Protein AF-A0A6C0K4Y0-F1 (afdb_monomer_lite)

Secondary structure (DSSP, 8-state):
-B-TTSPBPEE-SSS-TTTEESS-HHHHHHHHHHHHHHHHHHHHHHT---GGG------------S------------PPS-EEEE-HHHHHHHSS--EEEES-----------------

Sequence (120 aa):
MFQDDGRWKEFGIGRDPTYFTYMPFWLFTVVWSIVAYMIVMLIEDALYIPSDSIEFQRNTMRTRNGNGNSRKANAVKELTPGYYMLNQGATGRNGVPRYVYLGPEIGDGDGAGDGTFEEP

Radius of gyration: 36.49 Å; chains: 1; bounding box: 88×32×86 Å

Organism: NCBI:txid1070528

pLDDT: mean 70.48, std 17.0, range [37.34, 97.88]

Foldseek 3Di:
DAAPVRHDADDDDPDDPNRHDPDDPVNVVVVVVVVVVVVVVVVCVVVVDPPVPPPPVPPPPPPPDDDDDDDDDDDPPPDQDWDWDWDPVVCVPPVDTDTDIDHPDPPDDDDDDDDDDDDD

Structure (mmCIF, N/CA/C/O backbone):
data_AF-A0A6C0K4Y0-F1
#
_entry.id   AF-A0A6C0K4Y0-F1
#
loop_
_atom_site.group_PDB
_atom_site.id
_atom_site.type_symbol
_atom_site.la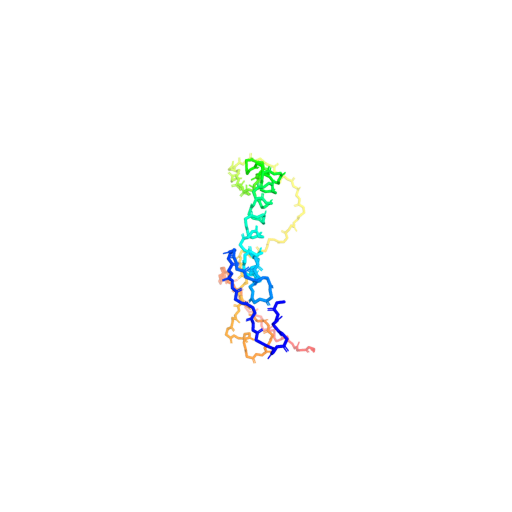bel_atom_id
_atom_site.label_alt_id
_atom_site.label_comp_id
_atom_site.label_asym_id
_atom_site.label_entity_id
_atom_site.label_seq_id
_atom_site.pdbx_PDB_ins_code
_atom_site.Cartn_x
_atom_site.Cartn_y
_atom_site.Cartn_z
_atom_site.occupancy
_atom_site.B_iso_or_equiv
_atom_site.auth_seq_id
_atom_site.auth_comp_id
_atom_site.auth_asym_id
_atom_site.auth_atom_id
_atom_site.pdbx_PDB_model_num
ATOM 1 N N . MET A 1 1 ? -6.716 4.159 21.910 1.00 66.75 1 MET A N 1
ATOM 2 C CA . MET A 1 1 ? -6.849 2.741 21.496 1.00 66.75 1 MET A CA 1
ATOM 3 C C . MET A 1 1 ? -6.833 1.795 22.687 1.00 66.75 1 MET A C 1
ATOM 5 O O . MET A 1 1 ? -7.463 0.753 22.601 1.00 66.75 1 MET A O 1
ATOM 9 N N . PHE A 1 2 ? -6.161 2.146 23.782 1.00 75.56 2 PHE A N 1
ATOM 10 C CA . PHE A 1 2 ? -6.208 1.374 25.019 1.00 75.56 2 PHE A CA 1
ATOM 11 C C . PHE A 1 2 ? -7.331 1.869 25.929 1.00 75.56 2 PHE A C 1
ATOM 13 O O . PHE A 1 2 ? -7.749 3.026 25.829 1.00 75.56 2 PHE A O 1
ATOM 20 N N . GLN A 1 3 ? -7.855 0.957 26.731 1.00 80.94 3 GLN A N 1
ATOM 21 C CA . GLN A 1 3 ? -8.700 1.233 27.884 1.00 80.94 3 GLN A CA 1
ATOM 22 C C . GLN A 1 3 ? -7.820 1.692 29.063 1.00 80.94 3 GLN A C 1
ATOM 24 O O . GLN A 1 3 ? -6.597 1.535 29.025 1.00 80.94 3 GLN A O 1
ATOM 29 N N . ASP A 1 4 ? -8.433 2.245 30.111 1.00 86.06 4 ASP A N 1
ATOM 30 C CA . ASP A 1 4 ? -7.715 2.726 31.307 1.00 86.06 4 ASP A CA 1
ATOM 31 C C . ASP A 1 4 ? -7.062 1.582 32.108 1.00 86.06 4 ASP A C 1
ATOM 33 O O . ASP A 1 4 ? -6.124 1.797 32.871 1.00 86.06 4 ASP A O 1
ATOM 37 N N . ASP A 1 5 ? -7.519 0.348 31.889 1.00 84.94 5 ASP A N 1
ATOM 38 C CA . ASP A 1 5 ? -6.948 -0.888 32.431 1.00 84.94 5 ASP A CA 1
ATOM 39 C C . ASP A 1 5 ? -5.752 -1.424 31.609 1.00 84.94 5 ASP A C 1
ATOM 41 O O . ASP A 1 5 ? -5.198 -2.480 31.920 1.00 84.94 5 ASP A O 1
ATOM 45 N N . GLY A 1 6 ? -5.352 -0.717 30.545 1.00 84.62 6 GLY A N 1
ATOM 46 C CA . GLY A 1 6 ? -4.264 -1.105 29.647 1.00 84.62 6 GLY A CA 1
ATOM 47 C C . GLY A 1 6 ? -4.637 -2.172 28.612 1.00 84.62 6 GLY A C 1
ATOM 48 O O . GLY A 1 6 ? -3.786 -2.573 27.814 1.00 84.62 6 GLY A O 1
ATOM 49 N N . ARG A 1 7 ? -5.893 -2.633 28.568 1.00 83.81 7 ARG A N 1
ATOM 50 C CA . ARG A 1 7 ? -6.366 -3.563 27.536 1.00 83.81 7 ARG A CA 1
ATOM 51 C C . ARG A 1 7 ? -6.619 -2.835 26.224 1.00 83.81 7 ARG A C 1
ATOM 53 O O . ARG A 1 7 ? -6.908 -1.640 26.178 1.00 83.81 7 ARG A O 1
ATOM 60 N N . TRP A 1 8 ? -6.525 -3.566 25.121 1.00 81.94 8 TRP A N 1
ATOM 61 C CA . TRP A 1 8 ? -6.885 -3.030 23.813 1.00 81.94 8 TRP A CA 1
ATOM 62 C C . TRP A 1 8 ? -8.405 -2.812 23.736 1.00 81.94 8 TRP A C 1
ATOM 64 O O . TRP A 1 8 ? -9.179 -3.653 24.194 1.00 81.94 8 TRP A O 1
ATOM 74 N N . LYS A 1 9 ? -8.846 -1.684 23.167 1.00 84.69 9 LYS A N 1
ATOM 75 C CA . LYS A 1 9 ? -10.260 -1.476 22.826 1.00 84.69 9 LYS A CA 1
ATOM 76 C C . LYS A 1 9 ? -10.640 -2.395 21.674 1.00 84.69 9 LYS A C 1
ATOM 78 O O . LYS A 1 9 ? -9.932 -2.463 20.667 1.00 84.69 9 LYS A O 1
ATOM 83 N N . GLU A 1 10 ? -11.770 -3.069 21.820 1.00 84.31 10 GLU A N 1
ATOM 84 C CA . GLU A 1 10 ? -12.300 -3.945 20.783 1.00 84.31 10 GLU A CA 1
ATOM 85 C C . GLU A 1 10 ? -12.978 -3.129 19.677 1.00 84.31 10 GLU A C 1
ATOM 87 O O . GLU A 1 10 ? -13.358 -1.967 19.854 1.00 84.31 10 GLU A O 1
ATOM 92 N N . PHE A 1 11 ? -13.133 -3.733 18.503 1.00 83.19 11 PH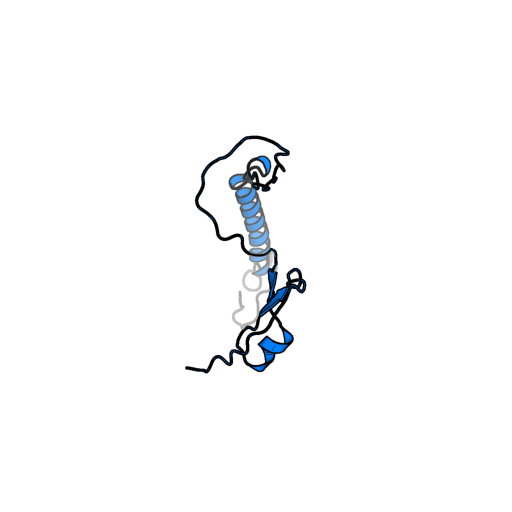E A N 1
ATOM 93 C CA . PHE A 1 11 ? -13.928 -3.139 17.436 1.00 83.19 11 PHE A CA 1
ATOM 94 C C . PHE A 1 11 ? -15.417 -3.378 17.703 1.00 83.19 11 PHE A C 1
ATOM 96 O O . PHE A 1 11 ? -15.837 -4.508 17.951 1.00 83.19 11 PHE A O 1
ATOM 103 N N . GLY A 1 12 ? -16.225 -2.321 17.636 1.00 79.81 12 GLY A N 1
ATOM 104 C CA . GLY A 1 12 ? -17.669 -2.423 17.822 1.00 79.81 12 GLY A CA 1
ATOM 105 C C . GLY A 1 12 ? -18.395 -1.192 17.302 1.00 79.81 12 GLY A C 1
ATOM 106 O O . GLY A 1 12 ? -18.031 -0.065 17.622 1.00 79.81 12 GLY A O 1
ATOM 107 N N . ILE A 1 13 ? -19.439 -1.415 16.505 1.00 79.62 13 ILE A N 1
ATOM 108 C CA . ILE A 1 13 ? -20.327 -0.363 16.002 1.00 79.62 13 ILE A CA 1
ATOM 109 C C . ILE A 1 13 ? -21.577 -0.342 16.885 1.00 79.62 13 ILE A C 1
ATOM 111 O O . ILE A 1 13 ? -22.180 -1.387 17.124 1.00 79.62 13 ILE A O 1
ATOM 115 N N . GLY A 1 14 ? -21.963 0.838 17.379 1.00 74.25 14 GLY A N 1
ATOM 116 C CA . GLY A 1 14 ? -23.177 1.009 18.189 1.00 74.25 14 GLY A CA 1
ATOM 117 C C . GLY A 1 14 ? -23.067 0.514 19.636 1.00 74.25 14 GLY A C 1
ATOM 118 O O . GLY A 1 14 ? -24.084 0.219 20.257 1.00 74.25 14 GLY A O 1
ATOM 119 N N . ARG A 1 15 ? -21.845 0.406 20.173 1.00 76.81 15 ARG A N 1
ATOM 120 C CA . ARG A 1 15 ? -21.578 0.094 21.585 1.00 76.81 15 ARG A CA 1
ATOM 121 C C . ARG A 1 15 ? -20.919 1.275 22.293 1.00 76.81 15 ARG A C 1
ATOM 123 O O . ARG A 1 15 ? -20.561 2.264 21.660 1.00 76.81 15 ARG A O 1
ATOM 130 N N . ASP A 1 16 ? -20.784 1.154 23.608 1.00 82.06 16 ASP A N 1
ATOM 131 C CA . ASP A 1 16 ? -20.276 2.211 24.478 1.00 82.06 16 ASP A CA 1
ATOM 132 C C . ASP A 1 16 ? -18.850 2.659 24.056 1.00 82.06 16 ASP A C 1
ATOM 134 O O . ASP A 1 16 ? -17.937 1.822 23.988 1.00 82.06 16 ASP A O 1
ATOM 138 N N . PRO A 1 17 ? -18.617 3.948 23.728 1.00 80.12 17 PRO A N 1
ATOM 139 C CA . PRO A 1 17 ? -17.330 4.446 23.208 1.00 80.12 17 PRO A CA 1
ATOM 140 C C . PRO A 1 17 ? -16.161 4.345 24.207 1.00 80.12 17 PRO A C 1
ATOM 142 O O . PRO A 1 17 ? -14.981 4.476 23.855 1.00 80.12 17 PRO A O 1
ATOM 145 N N . THR A 1 18 ? -16.471 4.088 25.472 1.00 80.19 18 THR A N 1
ATOM 146 C CA . THR A 1 18 ? -15.511 3.762 26.531 1.00 80.19 18 THR A CA 1
ATOM 147 C C . THR A 1 18 ? -14.758 2.463 26.240 1.00 80.19 18 THR A C 1
ATOM 149 O O . THR A 1 18 ? -13.541 2.434 26.417 1.00 80.19 18 THR A O 1
ATOM 152 N N . TYR A 1 19 ? -15.418 1.449 25.672 1.00 80.69 19 TYR A N 1
ATOM 153 C CA . TYR A 1 19 ? -14.843 0.115 25.444 1.00 80.69 19 TYR A CA 1
ATOM 154 C C . TYR A 1 19 ? -14.527 -0.193 23.972 1.00 80.69 19 TYR A C 1
ATOM 156 O O . TYR A 1 19 ? -13.668 -1.035 23.699 1.00 80.69 19 TYR A O 1
ATOM 164 N N . PHE A 1 20 ? -15.160 0.508 23.023 1.00 84.56 20 PHE A N 1
ATOM 165 C CA . PHE A 1 20 ? -15.058 0.195 21.593 1.00 84.56 20 PHE A CA 1
ATOM 166 C C . PHE A 1 20 ? -14.436 1.323 20.758 1.00 84.56 20 PHE A C 1
ATOM 168 O O . PHE A 1 20 ? -14.594 2.507 21.056 1.00 84.56 20 PHE A O 1
ATOM 175 N N . THR A 1 21 ? -13.715 0.953 19.693 1.00 85.81 21 THR A N 1
ATOM 176 C CA . THR A 1 21 ? -13.221 1.883 18.663 1.00 85.81 21 THR A CA 1
ATOM 177 C C . THR A 1 21 ? -13.987 1.709 17.353 1.00 85.81 21 THR A C 1
ATOM 179 O O . THR A 1 21 ? -14.228 0.585 16.912 1.00 85.81 21 THR A O 1
ATOM 182 N N . TYR A 1 22 ? -14.332 2.826 16.707 1.00 82.75 22 TYR A N 1
ATOM 183 C CA . TYR A 1 22 ? -14.999 2.828 15.399 1.00 82.75 22 TYR A CA 1
ATOM 184 C C . TYR A 1 22 ? -14.054 2.474 14.247 1.00 82.75 22 TYR A C 1
ATOM 186 O O . TYR A 1 22 ? -14.483 1.928 13.237 1.00 82.75 22 TYR A O 1
ATOM 194 N N . MET A 1 23 ? -12.768 2.795 14.390 1.00 82.44 23 MET A N 1
ATOM 195 C CA . MET A 1 23 ? -11.763 2.654 13.337 1.00 82.44 23 MET A CA 1
ATOM 196 C C . MET A 1 23 ? -10.580 1.855 13.893 1.00 82.44 23 MET A C 1
ATOM 198 O O . MET A 1 23 ? -9.802 2.391 14.689 1.00 82.44 23 MET A O 1
ATOM 202 N N . PRO A 1 24 ? -10.436 0.570 13.538 1.00 84.94 24 PRO A N 1
ATOM 203 C CA . PRO A 1 24 ? -9.255 -0.193 13.902 1.00 84.94 24 PRO A CA 1
ATOM 204 C C . PRO A 1 24 ? -8.072 0.226 13.017 1.00 84.94 24 PRO A C 1
ATOM 206 O O . PRO A 1 24 ? -8.253 0.626 11.868 1.00 84.94 24 PRO A O 1
ATOM 209 N N . PHE A 1 25 ? -6.844 0.110 13.529 1.00 83.06 25 PHE A N 1
ATOM 210 C CA . PHE A 1 25 ? -5.651 0.565 12.799 1.00 83.06 25 PHE A CA 1
ATOM 211 C C . PHE A 1 25 ? -5.486 -0.125 11.431 1.00 83.06 25 PHE A C 1
ATOM 213 O O . PHE A 1 25 ? -5.001 0.482 10.481 1.00 83.06 25 PHE A O 1
ATOM 220 N N . TRP A 1 26 ? -5.920 -1.384 11.303 1.00 88.50 26 TRP A N 1
ATOM 221 C CA . TRP A 1 26 ? -5.840 -2.120 10.041 1.00 88.50 26 TRP A CA 1
ATOM 222 C C . TRP A 1 26 ? -6.775 -1.532 8.973 1.00 88.50 26 TRP A C 1
ATOM 224 O O . TRP A 1 26 ? -6.462 -1.587 7.786 1.00 88.50 26 TRP A O 1
ATOM 234 N N . LEU A 1 27 ? -7.891 -0.907 9.360 1.00 88.38 27 LEU A N 1
ATOM 235 C CA . LEU A 1 27 ? -8.803 -0.291 8.398 1.00 88.38 27 LEU A CA 1
ATOM 236 C C . LEU A 1 27 ? -8.134 0.900 7.703 1.00 88.38 27 LEU A C 1
ATOM 238 O O . LEU A 1 27 ? -8.292 1.065 6.497 1.00 88.38 27 LEU A O 1
ATOM 242 N N . PHE A 1 28 ? -7.301 1.660 8.426 1.00 89.06 28 PHE A N 1
ATOM 243 C CA . PHE A 1 28 ? -6.449 2.686 7.820 1.00 89.06 28 PHE A CA 1
ATOM 244 C C . PHE A 1 28 ? -5.533 2.081 6.752 1.00 89.06 28 PHE A C 1
ATOM 246 O O . PHE A 1 28 ? -5.444 2.626 5.658 1.00 89.06 28 PHE A O 1
ATOM 253 N N . THR A 1 29 ? -4.914 0.927 7.020 1.00 94.00 29 THR A N 1
ATOM 254 C CA . THR A 1 29 ? -4.032 0.279 6.035 1.00 94.00 29 THR A CA 1
ATOM 255 C C . THR A 1 29 ? -4.769 -0.189 4.777 1.00 94.00 29 THR A C 1
ATOM 257 O O . THR A 1 29 ? -4.233 -0.050 3.683 1.00 94.00 29 THR A O 1
ATOM 260 N N . VAL A 1 30 ? -6.008 -0.676 4.903 1.00 95.00 30 VAL A N 1
ATOM 261 C CA . VAL A 1 30 ? -6.838 -1.086 3.754 1.00 95.00 30 VAL A CA 1
ATOM 262 C C . VAL A 1 30 ? -7.301 0.123 2.940 1.00 95.00 30 VAL A C 1
ATOM 264 O O . VAL A 1 30 ? -7.233 0.112 1.717 1.00 95.00 30 VAL A O 1
ATOM 267 N N . VAL A 1 31 ? -7.744 1.196 3.597 1.00 95.75 31 VAL A N 1
ATOM 268 C CA . VAL A 1 31 ? -8.107 2.437 2.894 1.00 95.75 31 VAL A CA 1
ATOM 269 C C . VAL A 1 31 ? -6.881 3.028 2.196 1.00 95.75 31 VAL A C 1
ATOM 271 O O . VAL A 1 31 ? -6.961 3.438 1.040 1.00 95.75 31 VAL A O 1
ATOM 274 N N . TRP A 1 32 ? -5.728 3.017 2.865 1.00 96.75 32 TRP A N 1
ATOM 275 C CA . TRP A 1 32 ? -4.473 3.505 2.308 1.00 96.75 32 TRP A CA 1
ATOM 276 C C . TRP A 1 32 ? -4.000 2.685 1.104 1.00 96.75 32 TRP A C 1
ATOM 278 O O . TRP A 1 32 ? -3.522 3.271 0.137 1.00 96.75 32 TRP A O 1
ATOM 288 N N . SER A 1 33 ? -4.164 1.357 1.105 1.00 97.38 33 SER A N 1
ATOM 289 C CA . SER A 1 33 ? -3.783 0.527 -0.046 1.00 97.38 33 SER A CA 1
ATOM 290 C C . SER A 1 33 ? -4.626 0.834 -1.285 1.00 97.38 33 SER A C 1
ATOM 292 O O . SER A 1 33 ? -4.086 0.893 -2.388 1.00 97.38 33 SER A O 1
ATOM 294 N N . ILE A 1 34 ? -5.921 1.115 -1.107 1.00 97.75 34 ILE A N 1
ATOM 295 C CA . ILE A 1 34 ? -6.810 1.544 -2.195 1.00 97.75 34 ILE A CA 1
ATOM 296 C C . ILE A 1 34 ? -6.367 2.907 -2.738 1.00 97.75 34 ILE A C 1
ATOM 298 O O . ILE A 1 34 ? -6.240 3.073 -3.949 1.00 97.75 34 ILE A O 1
ATOM 302 N N . VAL A 1 35 ? -6.083 3.877 -1.862 1.00 97.81 35 VAL A N 1
ATOM 303 C CA . VAL A 1 35 ? -5.601 5.207 -2.275 1.00 97.81 35 VAL A CA 1
ATOM 304 C C . VAL A 1 35 ? -4.268 5.103 -3.018 1.00 97.81 35 VAL A C 1
ATOM 306 O O . VAL A 1 35 ? -4.117 5.696 -4.082 1.00 97.81 35 VAL A O 1
ATOM 309 N N . ALA A 1 36 ? -3.321 4.318 -2.503 1.00 97.88 36 ALA A N 1
ATOM 310 C CA . ALA A 1 36 ? -2.029 4.103 -3.145 1.00 97.88 36 ALA A CA 1
ATOM 311 C C . ALA A 1 36 ? -2.180 3.470 -4.536 1.00 97.88 36 ALA A C 1
ATOM 313 O O . ALA A 1 36 ? -1.527 3.913 -5.476 1.00 97.88 36 ALA A O 1
ATOM 314 N N . TYR A 1 37 ? -3.077 2.492 -4.690 1.00 96.94 37 TYR A N 1
ATOM 315 C CA . TYR A 1 37 ? -3.373 1.885 -5.987 1.00 96.94 37 TYR A CA 1
ATOM 316 C C . TYR A 1 37 ? -3.919 2.906 -6.994 1.00 96.94 37 TYR A C 1
ATOM 318 O O . TYR A 1 37 ? -3.455 2.960 -8.130 1.00 96.94 37 TYR A O 1
ATOM 326 N N . MET A 1 38 ? -4.847 3.765 -6.565 1.00 97.25 38 MET A N 1
ATOM 327 C CA . MET A 1 38 ? -5.382 4.836 -7.413 1.00 97.25 38 MET A CA 1
ATOM 328 C C . MET A 1 38 ? -4.295 5.838 -7.814 1.00 97.25 38 MET A C 1
ATOM 330 O O . MET A 1 38 ? -4.253 6.272 -8.960 1.00 97.25 38 MET A O 1
ATOM 334 N N . ILE A 1 39 ? -3.387 6.182 -6.896 1.00 96.62 39 ILE A N 1
ATOM 335 C CA . ILE A 1 39 ? -2.250 7.061 -7.193 1.00 96.62 39 ILE A CA 1
ATOM 336 C C . ILE A 1 39 ? -1.327 6.421 -8.235 1.00 96.62 39 ILE A C 1
ATOM 338 O O . ILE A 1 39 ? -0.947 7.098 -9.183 1.00 96.62 39 ILE A O 1
ATOM 342 N N . VAL A 1 40 ? -0.987 5.135 -8.097 1.00 95.56 40 VAL A N 1
ATOM 343 C CA . VAL A 1 40 ? -0.138 4.429 -9.073 1.00 95.56 40 VAL A CA 1
ATOM 344 C C . VAL A 1 40 ? -0.798 4.395 -10.448 1.00 95.56 40 VAL A C 1
ATOM 346 O O . VAL A 1 40 ? -0.140 4.741 -11.416 1.00 95.56 40 VAL A O 1
ATOM 349 N N . MET A 1 41 ? -2.094 4.088 -10.528 1.00 92.88 41 MET A N 1
ATOM 350 C CA . MET A 1 41 ? -2.865 4.147 -11.778 1.00 92.88 41 MET A CA 1
ATOM 351 C C . MET A 1 41 ? -2.797 5.529 -12.447 1.00 92.88 41 MET A C 1
ATOM 353 O O . MET A 1 41 ? -2.570 5.627 -13.649 1.00 92.88 41 MET A O 1
ATOM 357 N N . LEU A 1 42 ? -2.956 6.607 -11.673 1.00 93.62 42 LEU A N 1
ATOM 358 C CA . LEU A 1 42 ? -2.857 7.974 -12.198 1.00 93.62 42 LEU A CA 1
ATOM 359 C C . LEU A 1 42 ? -1.437 8.324 -12.648 1.00 93.62 42 LEU A C 1
ATOM 361 O O . LEU A 1 42 ? -1.262 9.034 -13.632 1.00 93.62 42 LEU A O 1
ATOM 365 N N . ILE A 1 43 ? -0.422 7.850 -11.924 1.00 94.00 43 ILE A N 1
ATOM 366 C CA . ILE A 1 43 ? 0.981 8.047 -12.294 1.00 94.00 43 ILE A CA 1
ATOM 367 C C . ILE A 1 43 ? 1.315 7.255 -13.558 1.00 94.00 43 ILE A C 1
ATOM 369 O O . ILE A 1 43 ? 2.011 7.789 -14.410 1.00 94.00 43 ILE A O 1
ATOM 373 N N . GLU A 1 44 ? 0.838 6.018 -13.699 1.00 89.12 44 GLU A N 1
ATOM 374 C CA . GLU A 1 44 ? 1.033 5.210 -14.906 1.00 89.12 44 GLU A CA 1
ATOM 375 C C . GLU A 1 44 ? 0.426 5.884 -16.132 1.00 89.12 44 GLU A C 1
ATOM 377 O O . GLU A 1 44 ? 1.088 5.940 -17.161 1.00 89.12 44 GLU A O 1
ATOM 382 N N . ASP A 1 45 ? -0.779 6.442 -16.013 1.00 86.81 45 ASP A N 1
ATOM 383 C CA . ASP A 1 45 ? -1.418 7.202 -17.090 1.00 86.81 45 ASP A CA 1
ATOM 384 C C . ASP A 1 45 ? -0.653 8.504 -17.395 1.00 86.81 45 ASP A C 1
ATOM 386 O O . ASP A 1 45 ? -0.343 8.808 -18.546 1.00 86.81 45 ASP A O 1
ATOM 390 N N . ALA A 1 46 ? -0.251 9.250 -16.361 1.00 86.88 46 ALA A N 1
ATOM 391 C CA . ALA A 1 46 ? 0.478 10.510 -16.521 1.00 86.88 46 ALA A CA 1
ATOM 392 C C . ALA A 1 46 ? 1.914 10.334 -17.048 1.00 86.88 46 ALA A C 1
ATOM 394 O O . ALA A 1 46 ? 2.426 11.198 -17.760 1.00 86.88 46 ALA A O 1
ATOM 395 N N . LEU A 1 47 ? 2.581 9.239 -16.678 1.00 84.75 47 LEU A N 1
ATOM 396 C CA . LEU A 1 47 ? 3.927 8.868 -17.120 1.00 84.75 47 LEU A CA 1
ATOM 397 C C . LEU A 1 47 ? 3.894 7.843 -18.255 1.00 84.75 47 LEU A C 1
ATOM 399 O O . LEU A 1 47 ? 4.935 7.251 -18.553 1.00 84.75 47 LEU A O 1
ATOM 403 N N . TYR A 1 48 ? 2.736 7.628 -18.889 1.00 75.88 48 TYR A N 1
ATOM 404 C CA . TYR A 1 48 ? 2.610 6.751 -20.043 1.00 75.88 48 TYR A CA 1
ATOM 405 C C . TYR A 1 48 ? 3.441 7.319 -21.198 1.00 75.88 48 TYR A C 1
ATOM 407 O O . TYR A 1 48 ? 2.996 8.146 -21.992 1.00 75.88 48 TYR A O 1
ATOM 415 N N . ILE A 1 49 ? 4.698 6.889 -21.272 1.00 70.75 49 ILE A N 1
ATOM 416 C CA . ILE A 1 49 ? 5.572 7.100 -22.416 1.00 70.75 49 ILE A CA 1
ATOM 417 C C . ILE A 1 49 ? 5.151 6.046 -23.444 1.00 70.75 49 ILE A C 1
ATOM 419 O O . ILE A 1 49 ? 5.299 4.851 -23.160 1.00 70.75 49 ILE A O 1
ATOM 423 N N . PRO A 1 50 ? 4.636 6.435 -24.626 1.00 73.56 50 PRO A N 1
ATOM 424 C CA . PRO A 1 50 ? 4.294 5.485 -25.673 1.00 73.56 50 PRO A CA 1
ATOM 425 C C . PRO A 1 50 ? 5.509 4.610 -25.968 1.00 73.56 50 PRO A C 1
ATOM 427 O O . PRO A 1 50 ? 6.558 5.111 -26.385 1.00 73.56 50 PRO A O 1
ATOM 430 N N . SER A 1 51 ? 5.369 3.302 -25.758 1.00 63.66 51 SER A N 1
ATOM 431 C CA . SER A 1 51 ? 6.421 2.312 -26.023 1.00 63.66 51 SER A CA 1
ATOM 432 C C . SER A 1 51 ? 6.876 2.349 -27.485 1.00 63.66 51 SER A C 1
ATOM 434 O O . SER A 1 51 ? 8.012 1.998 -27.786 1.00 63.66 51 SER A O 1
ATOM 436 N N . ASP A 1 52 ? 6.014 2.856 -28.369 1.00 63.50 52 ASP A N 1
ATOM 437 C CA . ASP A 1 52 ? 6.269 3.051 -29.796 1.00 63.50 52 ASP A CA 1
ATOM 438 C C . ASP A 1 52 ? 7.297 4.159 -30.089 1.00 63.50 52 ASP A C 1
ATOM 440 O O . ASP A 1 52 ? 7.863 4.198 -31.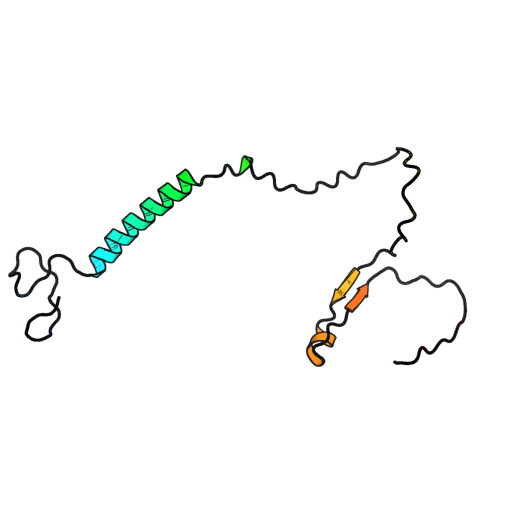177 1.00 63.50 52 ASP A O 1
ATOM 444 N N . SER A 1 53 ? 7.569 5.052 -29.129 1.00 61.16 53 SER A N 1
ATOM 445 C CA . SER A 1 53 ? 8.617 6.082 -29.238 1.00 61.16 53 SER A CA 1
ATOM 446 C C . SER A 1 53 ? 9.963 5.652 -28.657 1.00 61.16 53 SER A C 1
ATOM 448 O O . SER A 1 53 ? 10.975 6.321 -28.876 1.00 61.16 53 SER A O 1
ATOM 450 N N . ILE A 1 54 ? 10.006 4.517 -27.953 1.00 61.88 54 ILE A N 1
ATOM 451 C CA . ILE A 1 54 ? 11.263 3.903 -27.534 1.00 61.88 54 ILE A CA 1
ATOM 452 C C . ILE A 1 54 ? 11.753 3.060 -28.712 1.00 61.88 54 ILE A C 1
ATOM 454 O O . ILE A 1 54 ? 11.728 1.828 -28.695 1.00 61.88 54 ILE A O 1
ATOM 458 N N . GLU A 1 55 ? 12.218 3.738 -29.764 1.00 60.81 55 GLU A N 1
ATOM 459 C CA . GLU A 1 55 ? 13.147 3.127 -30.706 1.00 60.81 55 GLU A CA 1
ATOM 460 C C . GLU A 1 55 ? 14.409 2.782 -29.912 1.00 60.81 55 GLU A C 1
ATOM 462 O O . GLU A 1 55 ? 15.361 3.556 -29.812 1.00 60.81 55 GLU A O 1
ATOM 467 N N . PHE A 1 56 ? 14.438 1.586 -29.323 1.00 60.31 56 PHE A N 1
ATOM 468 C CA . PHE A 1 56 ? 15.709 0.946 -29.055 1.00 60.31 56 PHE A CA 1
ATOM 469 C C . PHE A 1 56 ? 16.408 0.911 -30.401 1.00 60.31 56 PHE A C 1
ATOM 471 O O . PHE A 1 56 ? 15.957 0.203 -31.306 1.00 60.31 56 PHE A O 1
ATOM 478 N N . GLN A 1 57 ? 17.472 1.701 -30.536 1.00 58.47 57 GLN A N 1
ATOM 479 C CA . GLN A 1 57 ? 18.369 1.669 -31.674 1.00 58.47 57 GLN A CA 1
ATOM 480 C C . GLN A 1 57 ? 18.993 0.270 -31.695 1.00 58.47 57 GLN A C 1
ATOM 482 O O . GLN A 1 57 ? 20.108 0.035 -31.232 1.00 58.47 57 GLN A O 1
ATOM 487 N N . ARG A 1 58 ? 18.233 -0.717 -32.188 1.00 57.62 58 ARG A N 1
ATOM 488 C CA . ARG A 1 58 ? 18.759 -1.989 -32.636 1.00 57.62 58 ARG A CA 1
ATOM 489 C C . ARG A 1 58 ? 19.738 -1.556 -33.695 1.00 57.62 58 ARG A C 1
ATOM 491 O O . ARG A 1 58 ? 19.325 -1.114 -34.767 1.00 57.62 58 ARG A O 1
ATOM 498 N N . ASN A 1 59 ? 21.020 -1.632 -33.353 1.00 60.69 59 ASN A N 1
ATOM 499 C CA . ASN A 1 59 ? 22.110 -1.604 -34.303 1.00 60.69 59 ASN A CA 1
ATOM 500 C C . ASN A 1 59 ? 21.855 -2.755 -35.272 1.00 60.69 59 ASN A C 1
ATOM 502 O O . ASN A 1 59 ? 22.385 -3.854 -35.149 1.00 60.69 59 ASN A O 1
ATOM 506 N N . THR A 1 60 ? 20.971 -2.509 -36.229 1.00 59.19 60 THR A N 1
ATOM 507 C CA . THR A 1 60 ? 20.871 -3.265 -37.446 1.00 59.19 60 THR A CA 1
ATOM 508 C C . THR A 1 60 ? 22.137 -2.864 -38.169 1.00 59.19 60 THR A C 1
ATOM 510 O O . THR A 1 60 ? 22.190 -1.872 -38.893 1.00 59.19 60 THR A O 1
ATOM 513 N N . MET A 1 61 ? 23.215 -3.606 -37.899 1.00 54.03 61 MET A N 1
ATOM 514 C CA . MET A 1 61 ? 24.301 -3.732 -38.851 1.00 54.03 61 MET A CA 1
ATOM 515 C C . MET A 1 61 ? 23.648 -4.229 -40.137 1.00 54.03 61 MET A C 1
ATOM 517 O O . MET A 1 61 ? 23.510 -5.424 -40.380 1.00 54.03 61 MET A O 1
ATOM 521 N N . ARG A 1 62 ? 23.179 -3.283 -40.953 1.00 51.09 62 ARG A N 1
ATOM 522 C CA . ARG A 1 62 ? 23.023 -3.487 -42.377 1.00 51.09 62 ARG A CA 1
ATOM 523 C C . ARG A 1 62 ? 24.426 -3.816 -42.840 1.00 51.09 62 ARG A C 1
ATOM 525 O O . ARG A 1 62 ? 25.265 -2.928 -42.974 1.00 51.09 62 ARG A O 1
ATOM 532 N N . THR A 1 63 ? 24.687 -5.100 -43.029 1.00 58.91 63 THR A N 1
ATOM 533 C CA . THR A 1 63 ? 25.781 -5.584 -43.854 1.00 58.91 63 THR A CA 1
ATOM 534 C C . THR A 1 63 ? 25.575 -4.969 -45.233 1.00 58.91 63 THR A C 1
ATOM 536 O O . THR A 1 63 ? 24.848 -5.479 -46.083 1.00 58.91 63 THR A O 1
ATOM 539 N N . ARG A 1 64 ? 26.148 -3.775 -45.420 1.00 50.47 64 ARG A N 1
ATOM 540 C CA . ARG A 1 64 ? 26.217 -3.083 -46.699 1.00 50.47 64 ARG A CA 1
ATOM 541 C C . ARG A 1 64 ? 27.150 -3.915 -47.557 1.00 50.47 64 ARG A C 1
ATOM 543 O O . ARG A 1 64 ? 28.365 -3.746 -47.530 1.00 50.47 64 ARG A O 1
ATOM 550 N N . ASN A 1 65 ? 26.555 -4.872 -48.253 1.00 59.16 65 ASN A N 1
ATOM 551 C CA . ASN A 1 65 ? 27.235 -5.663 -49.246 1.00 59.16 65 ASN A CA 1
ATOM 552 C C . ASN A 1 65 ? 27.762 -4.715 -50.330 1.00 59.16 65 ASN A C 1
ATOM 554 O O . ASN A 1 65 ? 26.984 -4.024 -50.982 1.00 59.16 65 ASN A O 1
ATOM 558 N N . GLY A 1 66 ? 29.085 -4.693 -50.467 1.00 56.25 66 GLY A N 1
ATOM 559 C CA . GLY A 1 66 ? 29.757 -4.513 -51.743 1.00 56.25 66 GLY A CA 1
ATOM 560 C C . GLY A 1 66 ? 29.782 -3.113 -52.353 1.00 56.25 66 GLY A C 1
ATOM 561 O O . GLY A 1 66 ? 28.814 -2.636 -52.929 1.00 56.25 66 GLY A O 1
ATOM 562 N N . ASN A 1 67 ? 31.010 -2.599 -52.421 1.00 51.41 67 ASN A N 1
ATOM 563 C CA . ASN A 1 67 ? 31.549 -1.849 -53.554 1.00 51.41 67 ASN A CA 1
ATOM 564 C C . ASN A 1 67 ? 31.318 -0.330 -53.567 1.00 51.41 67 ASN A C 1
ATOM 566 O O . ASN A 1 67 ? 30.452 0.215 -54.246 1.00 51.41 67 ASN A O 1
ATOM 570 N N . GLY A 1 68 ? 32.187 0.374 -52.848 1.00 47.84 68 GLY A N 1
ATOM 571 C CA . GLY A 1 68 ? 32.331 1.816 -52.974 1.00 47.84 68 GLY A CA 1
ATOM 572 C C . GLY A 1 68 ? 33.657 2.270 -52.392 1.00 47.84 68 GLY A C 1
ATOM 573 O O . GLY A 1 68 ? 33.706 2.635 -51.227 1.00 47.84 68 GLY A O 1
ATOM 574 N N . ASN A 1 69 ? 34.710 2.193 -53.212 1.00 56.81 69 ASN A N 1
ATOM 575 C CA . ASN A 1 69 ? 36.022 2.834 -53.068 1.00 56.81 69 ASN A CA 1
ATOM 576 C C . ASN A 1 69 ? 36.113 3.903 -51.959 1.00 56.81 69 ASN A C 1
ATOM 578 O O . ASN A 1 69 ? 35.966 5.096 -52.222 1.00 56.81 69 ASN A O 1
ATOM 582 N N . SER A 1 70 ? 36.461 3.501 -50.741 1.00 45.22 70 SER A N 1
ATOM 583 C CA . SER A 1 70 ? 36.890 4.420 -49.687 1.00 45.22 70 SER A CA 1
ATOM 584 C C . SER A 1 70 ? 38.400 4.312 -49.532 1.00 45.22 70 SER A C 1
ATOM 586 O O . SER A 1 70 ? 38.928 3.614 -48.670 1.00 45.22 70 SER A O 1
ATOM 588 N N . ARG A 1 71 ? 39.109 5.019 -50.416 1.00 53.12 71 ARG A N 1
ATOM 589 C CA . ARG A 1 71 ? 40.488 5.426 -50.153 1.00 53.12 71 ARG A CA 1
ATOM 590 C C . ARG A 1 71 ? 40.472 6.374 -48.951 1.00 53.12 71 ARG A C 1
ATOM 592 O O . ARG A 1 71 ? 39.705 7.330 -48.955 1.00 53.12 71 ARG A O 1
ATOM 599 N N . LYS A 1 72 ? 41.410 6.146 -48.028 1.00 55.75 72 LYS A N 1
ATOM 600 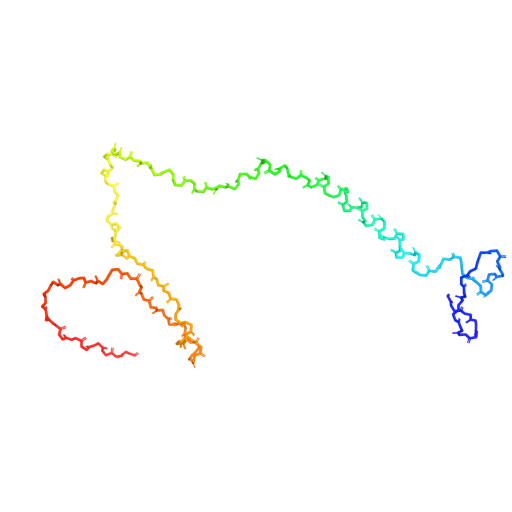C CA . LYS A 1 72 ? 41.825 7.014 -46.911 1.00 55.75 72 LYS A CA 1
ATOM 601 C C . LYS A 1 72 ? 40.937 6.997 -45.662 1.00 55.75 72 LYS A C 1
ATOM 603 O O . LYS A 1 72 ? 40.090 7.858 -45.471 1.00 55.75 72 LYS A O 1
ATOM 608 N N . ALA A 1 73 ? 41.317 6.147 -44.718 1.00 44.12 73 ALA A N 1
ATOM 609 C CA . ALA A 1 73 ? 41.533 6.593 -43.349 1.00 44.12 73 ALA A CA 1
ATOM 610 C C . ALA A 1 73 ? 42.716 5.803 -42.781 1.00 44.12 73 ALA A C 1
ATOM 612 O O . ALA A 1 73 ? 42.856 4.616 -43.049 1.00 44.12 73 ALA A O 1
ATOM 613 N N . ASN A 1 74 ? 43.600 6.529 -42.107 1.00 47.25 74 ASN A N 1
ATOM 614 C CA . ASN A 1 74 ? 44.836 6.095 -41.466 1.00 47.25 74 ASN A CA 1
ATOM 615 C C . ASN A 1 74 ? 44.807 4.656 -40.947 1.00 47.25 74 ASN A C 1
ATOM 617 O O . ASN A 1 74 ? 43.848 4.270 -40.289 1.00 47.25 74 ASN A O 1
ATOM 621 N N . ALA A 1 75 ? 45.884 3.920 -41.240 1.00 51.16 75 ALA A N 1
ATOM 622 C CA . ALA A 1 75 ? 46.138 2.543 -40.843 1.00 51.16 75 ALA A CA 1
ATOM 623 C C . ALA A 1 75 ? 45.850 2.320 -39.350 1.00 51.16 75 ALA A C 1
ATOM 625 O O . ALA A 1 75 ? 46.709 2.481 -38.483 1.00 51.16 75 ALA A O 1
ATOM 626 N N . VAL A 1 76 ? 44.603 1.949 -39.071 1.00 50.12 76 VAL A N 1
ATOM 627 C CA . VAL A 1 76 ? 44.199 1.244 -37.868 1.00 50.12 76 VAL A CA 1
ATOM 628 C C . VAL A 1 76 ? 44.973 -0.058 -37.935 1.00 50.12 76 VAL A C 1
ATOM 630 O O . VAL A 1 76 ? 44.753 -0.852 -38.844 1.00 50.12 76 VAL A O 1
ATOM 633 N N . LYS A 1 77 ? 45.946 -0.226 -37.038 1.00 56.78 77 LYS A N 1
ATOM 634 C CA . LYS A 1 77 ? 46.645 -1.493 -36.842 1.00 56.78 77 LYS A CA 1
ATOM 635 C C . LYS A 1 77 ? 45.565 -2.560 -36.675 1.00 56.78 77 LYS A C 1
ATOM 637 O O . LYS A 1 77 ? 44.864 -2.550 -35.665 1.00 56.78 77 LYS A O 1
ATOM 642 N N . GLU A 1 78 ? 45.370 -3.379 -37.705 1.00 56.97 78 GLU A N 1
ATOM 643 C CA . GLU A 1 78 ? 44.369 -4.438 -37.715 1.00 56.97 78 GLU A CA 1
ATOM 644 C C . GLU A 1 78 ? 44.694 -5.362 -36.543 1.00 56.97 78 GLU A C 1
ATOM 646 O O . GLU A 1 78 ? 45.728 -6.029 -36.518 1.00 56.97 78 GLU A O 1
ATOM 651 N N . LEU A 1 79 ? 43.867 -5.298 -35.502 1.00 61.88 79 LEU A N 1
ATOM 652 C CA . LEU A 1 79 ? 43.981 -6.202 -34.373 1.00 61.88 79 LEU A CA 1
ATOM 653 C C . LEU A 1 79 ? 43.558 -7.573 -34.885 1.00 61.88 79 LEU A C 1
ATOM 655 O O . LEU A 1 79 ? 42.463 -7.713 -35.437 1.00 61.88 79 LEU A O 1
ATOM 659 N N . THR A 1 80 ? 44.437 -8.560 -34.728 1.00 62.56 80 THR A N 1
ATOM 660 C CA . THR A 1 80 ? 44.145 -9.945 -35.086 1.00 62.56 80 THR A CA 1
ATOM 661 C C . THR A 1 80 ? 42.808 -10.338 -34.453 1.00 62.56 80 THR A C 1
ATOM 663 O O . THR A 1 80 ? 42.600 -10.060 -33.268 1.00 62.56 80 THR A O 1
ATOM 666 N N . PRO A 1 81 ? 41.869 -10.915 -35.219 1.00 65.38 81 PRO A N 1
ATOM 667 C CA . PRO A 1 81 ? 40.552 -11.234 -34.694 1.00 65.38 81 PRO A CA 1
ATOM 668 C C . PRO A 1 81 ? 40.683 -12.240 -33.549 1.00 65.38 81 PRO A C 1
ATOM 670 O O . PRO A 1 81 ? 41.235 -13.321 -33.724 1.00 65.38 81 PRO A O 1
ATOM 673 N N . GLY A 1 82 ? 40.169 -11.882 -32.377 1.00 74.00 82 GLY A N 1
ATOM 674 C CA . GLY A 1 82 ? 40.158 -12.738 -31.196 1.00 74.00 82 GLY A CA 1
ATOM 675 C C . GLY A 1 82 ? 39.571 -12.011 -29.995 1.00 74.00 82 GLY A C 1
ATOM 676 O O . GLY A 1 82 ? 39.371 -10.795 -30.020 1.00 74.00 82 GLY A O 1
ATOM 677 N N . TYR A 1 83 ? 39.248 -12.759 -28.947 1.00 75.44 83 TYR A N 1
ATOM 678 C CA . TYR A 1 83 ? 38.645 -12.213 -27.738 1.00 75.44 83 TYR A CA 1
ATOM 679 C C . TYR A 1 83 ? 39.347 -12.732 -26.486 1.00 75.44 83 TYR A C 1
ATOM 681 O O . TYR A 1 83 ? 39.752 -13.889 -26.391 1.00 75.44 83 TYR A O 1
ATOM 689 N N . TYR A 1 84 ? 39.500 -11.843 -25.507 1.00 81.38 84 TYR A N 1
ATOM 690 C CA . TYR A 1 84 ? 40.043 -12.183 -24.199 1.00 81.38 84 TYR A CA 1
ATOM 691 C C . TYR A 1 84 ? 38.923 -12.734 -23.321 1.00 81.38 84 TYR A C 1
ATOM 693 O O . TYR A 1 84 ? 37.930 -12.052 -23.069 1.00 81.38 84 TYR A O 1
ATOM 701 N N . MET A 1 85 ? 39.086 -13.958 -22.829 1.00 79.75 85 MET A N 1
ATOM 702 C CA . MET A 1 85 ? 38.202 -14.537 -21.823 1.00 79.75 85 MET A CA 1
ATOM 703 C C . MET A 1 85 ? 38.858 -14.481 -20.450 1.00 79.75 85 MET A C 1
ATOM 705 O O . MET A 1 85 ? 40.025 -14.833 -20.277 1.00 79.75 85 MET A O 1
ATOM 709 N N . LEU A 1 86 ? 38.086 -14.057 -19.453 1.00 81.25 86 LEU A N 1
ATOM 710 C CA . LEU A 1 86 ? 38.508 -14.090 -18.059 1.00 81.25 86 LEU A CA 1
ATOM 711 C C . LEU A 1 86 ? 38.627 -15.545 -17.589 1.00 81.25 86 LEU A C 1
ATOM 713 O O . LEU A 1 86 ? 37.647 -16.291 -17.588 1.00 81.25 86 LEU A O 1
ATOM 717 N N . ASN A 1 87 ? 39.814 -15.938 -17.134 1.00 75.06 87 ASN A N 1
ATOM 718 C CA . ASN A 1 87 ? 40.030 -17.237 -16.518 1.00 75.06 87 ASN A CA 1
ATOM 719 C C . ASN A 1 87 ? 39.595 -17.183 -15.050 1.00 75.06 87 ASN A C 1
ATOM 721 O O . ASN A 1 87 ? 40.337 -16.742 -14.167 1.00 75.06 87 ASN A O 1
ATOM 725 N N . GLN A 1 88 ? 38.376 -17.649 -14.789 1.00 77.00 88 GLN A N 1
ATOM 726 C CA . GLN A 1 88 ? 37.776 -17.632 -13.455 1.00 77.00 88 GLN A CA 1
ATOM 727 C C . GLN A 1 88 ? 38.510 -18.553 -12.462 1.00 77.00 88 GLN A C 1
ATOM 729 O O . GLN A 1 88 ? 38.630 -18.208 -11.287 1.00 77.00 88 GLN A O 1
ATOM 734 N N . GLY A 1 89 ? 39.084 -19.670 -12.929 1.00 70.75 89 GLY A N 1
ATOM 735 C CA . GLY A 1 89 ? 39.822 -20.619 -12.083 1.00 70.75 89 GLY A CA 1
ATOM 736 C C . GLY A 1 89 ? 41.173 -20.087 -11.594 1.00 70.75 89 GLY A C 1
ATOM 737 O O . GLY A 1 89 ? 41.562 -20.331 -10.454 1.00 70.75 89 GLY A O 1
ATOM 738 N N . ALA A 1 90 ? 41.872 -19.312 -12.427 1.00 60.62 90 ALA A N 1
ATOM 739 C CA . ALA A 1 90 ? 43.142 -18.682 -12.059 1.00 60.62 90 ALA A CA 1
ATOM 740 C C . ALA A 1 90 ? 42.950 -17.377 -11.262 1.00 60.62 90 ALA A C 1
ATOM 742 O O . ALA A 1 90 ? 43.771 -17.047 -10.406 1.00 60.62 90 ALA A O 1
ATOM 743 N N . THR A 1 91 ? 41.853 -16.657 -11.519 1.00 61.44 91 THR A N 1
ATOM 744 C CA . THR A 1 91 ? 41.525 -15.383 -10.856 1.00 61.44 91 THR A CA 1
ATOM 745 C C . THR A 1 91 ? 41.102 -15.583 -9.397 1.00 61.44 91 THR A C 1
ATOM 747 O O . THR A 1 91 ? 41.471 -14.787 -8.535 1.00 61.44 91 THR A O 1
ATOM 750 N N . GLY A 1 92 ? 40.404 -16.680 -9.082 1.00 60.62 92 GLY A N 1
ATOM 751 C CA . GLY A 1 92 ? 39.918 -16.953 -7.724 1.00 60.62 92 GLY A CA 1
ATOM 752 C C . GLY A 1 92 ? 41.006 -17.227 -6.676 1.00 60.62 92 GLY A C 1
ATOM 753 O O . GLY A 1 92 ? 40.733 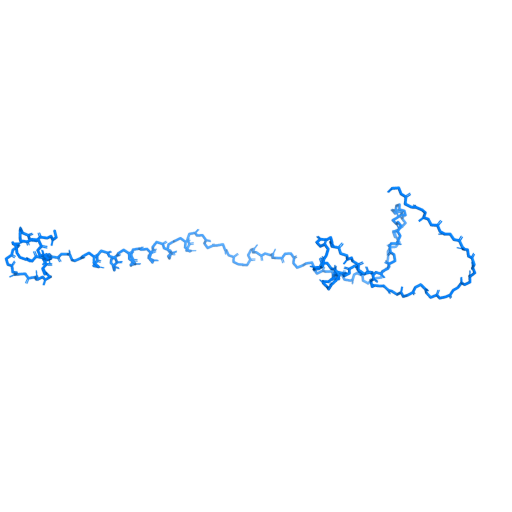-17.106 -5.487 1.00 60.62 92 GLY A O 1
ATOM 754 N N . ARG A 1 93 ? 42.235 -17.581 -7.084 1.00 61.28 93 ARG A N 1
ATOM 755 C CA . ARG A 1 93 ? 43.308 -17.984 -6.152 1.00 61.28 93 ARG A CA 1
ATOM 756 C C . ARG A 1 93 ? 44.198 -16.834 -5.677 1.00 61.28 93 ARG A C 1
ATOM 758 O O . ARG A 1 93 ? 44.633 -16.856 -4.534 1.00 61.28 93 ARG A O 1
ATOM 765 N N . ASN A 1 94 ? 44.443 -15.840 -6.536 1.00 61.94 94 ASN A N 1
ATOM 766 C CA . ASN A 1 94 ? 45.406 -14.761 -6.276 1.00 61.94 94 ASN A CA 1
ATOM 767 C C . ASN A 1 94 ? 44.771 -13.357 -6.291 1.00 61.94 94 ASN A C 1
ATOM 769 O O . ASN A 1 94 ? 45.494 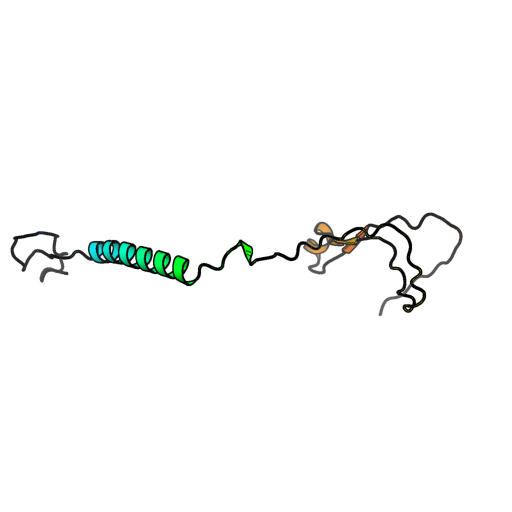-12.371 -6.188 1.00 61.94 94 ASN A O 1
ATOM 773 N N . GLY A 1 95 ? 43.449 -13.240 -6.480 1.00 68.44 95 GLY A N 1
ATOM 774 C CA . GLY A 1 95 ? 42.723 -11.959 -6.498 1.00 68.44 95 GLY A CA 1
ATOM 775 C C . GLY A 1 95 ? 43.018 -11.051 -7.701 1.00 68.44 95 GLY A C 1
ATOM 776 O O . GLY A 1 95 ? 42.321 -10.061 -7.903 1.00 68.44 95 GLY A O 1
ATOM 777 N N . VAL A 1 96 ? 44.014 -11.392 -8.524 1.00 72.06 96 VAL A N 1
ATOM 778 C CA . VAL A 1 96 ? 44.376 -10.669 -9.746 1.00 72.06 96 VAL A CA 1
ATOM 779 C C . VAL A 1 96 ? 43.701 -11.333 -10.957 1.00 72.06 96 VAL A C 1
ATOM 781 O O . VAL A 1 96 ? 43.957 -12.517 -11.207 1.00 72.06 96 VAL A O 1
ATOM 784 N N . PRO A 1 97 ? 42.863 -10.607 -11.725 1.00 74.50 97 PRO A N 1
ATOM 785 C CA . PRO A 1 97 ? 42.214 -11.122 -12.928 1.00 74.50 97 PRO A CA 1
ATOM 786 C C . PRO A 1 97 ? 43.226 -11.576 -13.977 1.00 74.50 97 PRO A C 1
ATOM 788 O O . PRO A 1 97 ? 44.069 -10.798 -14.422 1.00 74.50 97 PRO A O 1
ATOM 791 N N . ARG A 1 98 ? 43.128 -12.840 -14.394 1.00 77.81 98 ARG A N 1
ATOM 792 C CA . ARG A 1 98 ? 43.952 -13.410 -15.468 1.00 77.81 98 ARG A CA 1
ATOM 793 C C . ARG A 1 98 ? 43.090 -13.684 -16.690 1.00 77.81 98 ARG A C 1
ATOM 795 O O . ARG A 1 98 ? 42.067 -14.355 -16.581 1.00 77.81 98 ARG A O 1
ATOM 802 N N . TYR A 1 99 ? 43.519 -13.192 -17.846 1.00 81.56 99 TYR A N 1
ATOM 803 C CA . TYR A 1 99 ? 42.808 -13.348 -19.114 1.00 81.56 99 TYR A CA 1
ATOM 804 C C . TYR A 1 99 ? 43.554 -14.313 -20.036 1.00 81.56 99 TYR A C 1
ATOM 806 O O . TYR A 1 99 ? 44.782 -14.338 -20.049 1.00 81.56 99 TYR A O 1
ATOM 814 N N . VAL A 1 100 ? 42.803 -15.097 -20.805 1.00 81.94 100 VAL A N 1
ATOM 815 C CA . VAL A 1 100 ? 43.312 -15.984 -21.855 1.00 81.94 100 VAL A CA 1
ATOM 816 C C . VAL A 1 100 ? 42.793 -15.464 -23.187 1.00 81.94 100 VAL A C 1
ATOM 818 O O . VAL A 1 100 ? 41.595 -15.219 -23.335 1.00 81.94 100 VAL A O 1
ATOM 821 N N . TYR A 1 101 ? 43.697 -15.254 -24.139 1.00 79.69 101 TYR A N 1
ATOM 822 C CA . TYR A 1 101 ? 43.340 -14.836 -25.489 1.00 79.69 101 TYR A CA 1
ATOM 823 C C . TYR A 1 101 ? 42.891 -16.049 -26.305 1.00 79.69 101 TYR A C 1
ATOM 825 O O . TYR A 1 101 ? 43.618 -17.035 -26.404 1.00 79.69 101 TYR A O 1
ATOM 833 N N . LEU A 1 102 ? 41.694 -15.966 -26.880 1.00 75.88 102 LEU A N 1
ATOM 834 C CA . LEU A 1 102 ? 41.153 -16.947 -27.811 1.00 75.88 102 LEU A CA 1
ATOM 835 C C . LEU A 1 102 ? 41.034 -16.277 -29.174 1.00 75.88 102 LEU A C 1
ATOM 837 O O . LEU A 1 102 ? 40.141 -15.467 -29.424 1.00 75.88 102 LEU A O 1
ATOM 841 N N . GLY A 1 103 ? 41.967 -16.611 -30.047 1.00 72.62 103 GLY A N 1
ATOM 842 C CA . GLY A 1 103 ? 41.966 -16.218 -31.446 1.00 72.62 103 GLY A CA 1
ATOM 843 C C . GLY A 1 103 ? 42.501 -17.369 -32.289 1.00 72.62 103 GLY A C 1
ATOM 844 O O . GLY A 1 103 ? 42.915 -18.385 -31.724 1.00 72.62 103 GLY A O 1
ATOM 845 N N . PRO A 1 104 ? 42.485 -17.237 -33.624 1.00 73.44 104 PRO A N 1
ATOM 846 C CA . PRO A 1 104 ? 43.179 -18.166 -34.500 1.00 73.44 104 PRO A CA 1
ATOM 847 C C . PRO A 1 104 ? 44.612 -18.317 -33.992 1.00 73.44 104 PRO A C 1
ATOM 849 O O . PRO A 1 104 ? 45.282 -17.305 -33.758 1.00 73.44 104 PRO A O 1
ATOM 852 N N . GLU A 1 105 ? 45.052 -19.559 -33.776 1.00 62.84 105 GLU A N 1
ATOM 853 C CA . GLU A 1 105 ? 46.464 -19.822 -33.524 1.00 62.84 105 GLU A CA 1
ATOM 854 C C . GLU A 1 105 ? 47.250 -19.155 -34.650 1.00 62.84 105 GLU A C 1
ATOM 856 O O . GLU A 1 105 ? 46.835 -19.197 -35.815 1.00 62.84 105 GLU A O 1
ATOM 861 N N . ILE A 1 106 ? 48.324 -18.453 -34.288 1.00 58.34 106 ILE A N 1
ATOM 862 C CA . ILE A 1 106 ? 49.251 -17.906 -35.272 1.00 58.34 106 ILE A CA 1
ATOM 863 C C . ILE A 1 106 ? 49.815 -19.132 -35.981 1.00 58.34 106 ILE A C 1
ATOM 865 O O . ILE A 1 106 ? 50.691 -19.803 -35.449 1.00 58.34 106 ILE A O 1
ATOM 869 N N . GLY A 1 107 ? 49.203 -19.476 -37.114 1.00 45.28 107 GLY A N 1
ATOM 870 C CA . GLY A 1 107 ? 49.581 -20.625 -37.912 1.00 45.28 107 GLY A CA 1
ATOM 871 C C . GLY A 1 107 ? 51.057 -20.519 -38.251 1.00 45.28 107 GLY A C 1
ATOM 872 O O . GLY A 1 107 ? 51.526 -19.459 -38.670 1.00 45.28 107 GLY A O 1
ATOM 873 N N . ASP A 1 108 ? 51.754 -21.622 -38.012 1.00 52.72 108 ASP A N 1
ATOM 874 C CA . ASP A 1 108 ? 53.178 -21.804 -38.223 1.00 52.72 108 ASP A CA 1
ATOM 875 C C . ASP A 1 108 ? 53.662 -21.234 -39.564 1.00 52.72 108 ASP A C 1
ATOM 877 O O . ASP A 1 108 ? 53.086 -21.479 -40.627 1.00 52.72 108 ASP A O 1
ATOM 881 N N . GLY A 1 109 ? 54.763 -20.488 -39.487 1.00 42.41 109 GLY A N 1
ATOM 882 C CA . GLY A 1 109 ? 55.452 -19.871 -40.613 1.00 42.41 109 GLY A CA 1
ATOM 883 C C . GLY A 1 109 ? 56.811 -19.314 -40.191 1.00 42.41 109 GLY A C 1
ATOM 884 O O . GLY A 1 109 ? 57.028 -18.111 -40.247 1.00 42.41 109 GLY A O 1
ATOM 885 N N . ASP A 1 110 ? 57.683 -20.229 -39.760 1.00 42.03 110 ASP A N 1
ATOM 886 C CA . ASP A 1 110 ? 59.151 -20.166 -39.767 1.00 42.03 110 ASP A CA 1
ATOM 887 C C . ASP A 1 110 ? 59.902 -19.189 -38.832 1.00 42.03 110 ASP A C 1
ATOM 889 O O . ASP A 1 110 ? 60.101 -18.014 -39.123 1.00 42.03 110 ASP A O 1
ATOM 893 N N . GLY A 1 111 ? 60.530 -19.775 -37.801 1.00 41.78 111 GLY A N 1
ATOM 894 C CA . GLY A 1 111 ? 61.961 -19.545 -37.550 1.00 41.78 111 GLY A CA 1
ATOM 895 C C . GLY A 1 111 ? 62.367 -18.682 -36.349 1.00 41.78 111 GLY A C 1
ATOM 896 O O . GLY A 1 111 ? 62.449 -17.468 -36.453 1.00 41.78 111 GLY A O 1
ATOM 897 N N . ALA A 1 112 ? 62.772 -19.370 -35.274 1.00 46.84 112 ALA A N 1
ATOM 898 C CA . ALA A 1 112 ? 63.896 -19.064 -34.374 1.00 46.84 112 ALA A CA 1
ATOM 899 C C . ALA A 1 112 ? 64.043 -17.646 -33.772 1.00 46.84 112 ALA A C 1
ATOM 901 O O . ALA A 1 112 ? 64.382 -16.683 -34.452 1.00 46.84 112 ALA A O 1
ATOM 902 N N . GLY A 1 113 ? 63.995 -17.566 -32.438 1.00 38.75 113 GLY A N 1
ATOM 903 C CA . GLY A 1 113 ? 64.496 -16.397 -31.715 1.00 38.75 113 GLY A CA 1
ATOM 904 C C . GLY A 1 113 ? 64.200 -16.432 -30.225 1.00 38.75 113 GLY A C 1
ATOM 905 O O . GLY A 1 113 ? 63.216 -15.856 -29.782 1.00 38.75 113 GLY A O 1
ATOM 906 N N . ASP A 1 114 ? 65.062 -17.128 -29.491 1.00 49.28 114 ASP A N 1
ATOM 907 C CA . ASP A 1 114 ? 65.298 -16.990 -28.052 1.00 49.28 114 ASP A CA 1
ATOM 908 C C . ASP A 1 114 ? 65.194 -15.528 -27.564 1.00 49.28 114 ASP A C 1
ATOM 910 O O . ASP A 1 114 ? 65.644 -14.598 -28.237 1.00 49.28 114 ASP A O 1
ATOM 914 N N . GLY A 1 115 ? 64.586 -15.329 -26.397 1.00 38.59 115 GLY A N 1
ATOM 915 C CA . GLY A 1 115 ? 64.286 -14.005 -25.866 1.00 38.59 115 GLY A CA 1
ATOM 916 C C . GLY A 1 115 ? 63.581 -14.062 -24.520 1.00 38.59 115 GLY A C 1
ATOM 917 O O . GLY A 1 115 ? 62.440 -13.625 -24.386 1.00 38.59 115 GLY A O 1
ATOM 918 N N . THR A 1 116 ? 64.268 -14.606 -23.517 1.00 46.97 116 THR A N 1
ATOM 919 C CA . THR A 1 116 ? 64.031 -14.281 -22.105 1.00 46.97 116 THR A CA 1
ATOM 920 C C . THR A 1 116 ? 63.838 -12.769 -21.938 1.00 46.97 116 THR A C 1
ATOM 922 O O . THR A 1 116 ? 64.738 -12.003 -22.281 1.00 46.97 116 THR A O 1
ATOM 925 N N . PHE A 1 117 ? 62.694 -12.332 -21.407 1.00 37.34 117 PHE A N 1
ATOM 926 C CA . PHE A 1 117 ? 62.497 -10.945 -20.981 1.00 37.34 117 PHE A CA 1
ATOM 927 C C . PHE A 1 117 ? 62.319 -10.916 -19.463 1.00 37.34 117 PHE A C 1
ATOM 929 O O . PHE A 1 117 ? 61.355 -11.465 -18.927 1.00 37.34 117 PHE A O 1
ATOM 936 N N . GLU A 1 118 ? 63.331 -10.346 -18.814 1.00 39.09 118 GLU A N 1
ATOM 937 C CA . GLU A 1 118 ? 63.493 -10.167 -17.375 1.00 39.09 118 GLU A CA 1
ATOM 938 C C . GLU A 1 118 ? 62.445 -9.213 -16.773 1.00 39.09 118 GLU A C 1
ATOM 940 O O . GLU A 1 118 ? 61.927 -8.313 -17.438 1.00 39.09 118 GLU A O 1
ATOM 945 N N . GLU A 1 119 ? 62.154 -9.439 -15.490 1.00 38.12 119 GLU A N 1
ATOM 946 C CA . GLU A 1 119 ? 61.347 -8.584 -14.614 1.00 38.12 119 GLU A CA 1
ATOM 947 C C . GLU A 1 119 ? 61.963 -7.185 -14.428 1.00 38.12 119 GLU A C 1
ATOM 949 O O . GLU A 1 119 ? 63.186 -7.041 -14.362 1.00 38.12 119 GLU A O 1
ATOM 954 N N . PRO A 1 120 ? 61.117 -6.166 -14.227 1.00 47.88 120 PRO A N 1
ATOM 955 C CA . PRO A 1 120 ? 61.389 -5.101 -13.264 1.00 47.88 120 PRO A CA 1
ATOM 956 C C . PRO A 1 120 ? 60.505 -5.189 -12.010 1.00 47.88 120 PRO A C 1
ATOM 958 O O . PRO A 1 120 ? 59.298 -5.511 -12.138 1.00 47.88 120 PRO A O 1
#